Protein AF-A0A2E7K130-F1 (afdb_monomer)

Nearest PDB structures (foldseek):
  4e38-assembly1_C  TM=8.986E-01  e=1.634E-01  Vibrionales bacterium SWAT-3
  5xsf-assembly1_A  TM=7.339E-01  e=7.592E-02  Zymomonas mobilis subsp. mobilis ZM4 = ATCC 31821
  2lvb-assembly1_A  TM=5.097E-01  e=5.717E+00  synthetic construct
  4nn5-assembly1_A  TM=3.965E-01  e=6.573E+00  Mus musculus

Mean predicted aligned error: 3.08 Å

pLDDT: mean 93.71, std 5.39, range [66.81, 98.25]

Structure (mmCIF, N/CA/C/O backbone):
data_AF-A0A2E7K130-F1
#
_entry.id   AF-A0A2E7K130-F1
#
loop_
_atom_site.group_PDB
_atom_site.id
_atom_site.type_symbol
_atom_site.label_atom_id
_atom_site.label_alt_id
_atom_site.label_comp_id
_atom_site.label_asym_id
_atom_site.label_entity_id
_atom_site.label_seq_id
_atom_site.pdbx_PDB_ins_code
_atom_site.Cartn_x
_atom_site.Cartn_y
_atom_site.Cartn_z
_atom_site.occupancy
_atom_site.B_iso_or_equiv
_atom_site.auth_seq_id
_atom_site.auth_comp_id
_atom_site.auth_asym_id
_atom_site.auth_atom_id
_atom_site.pdbx_PDB_model_num
ATOM 1 N N . MET A 1 1 ? -13.227 -7.952 9.425 1.00 66.81 1 MET A N 1
ATOM 2 C CA . MET A 1 1 ? -13.635 -6.597 9.008 1.00 66.81 1 MET A CA 1
ATOM 3 C C . MET A 1 1 ? -14.922 -6.726 8.220 1.00 66.81 1 MET A C 1
ATOM 5 O O . MET A 1 1 ? -14.998 -7.625 7.392 1.00 66.81 1 MET A O 1
ATOM 9 N N . ASP A 1 2 ? -15.930 -5.916 8.522 1.00 89.00 2 ASP A N 1
ATOM 10 C CA . ASP A 1 2 ? -17.164 -5.873 7.730 1.00 89.00 2 ASP A CA 1
ATOM 11 C C . ASP A 1 2 ? -16.903 -5.113 6.415 1.00 89.00 2 ASP A C 1
ATOM 13 O O . ASP A 1 2 ? -16.198 -4.101 6.410 1.00 89.00 2 ASP A O 1
ATOM 17 N N . SER A 1 3 ? -17.460 -5.588 5.298 1.00 86.62 3 SER A N 1
ATOM 18 C CA . SER A 1 3 ? -17.374 -4.906 4.002 1.00 86.62 3 SER A CA 1
ATOM 19 C C . SER A 1 3 ? -17.962 -3.496 4.048 1.00 86.62 3 SER A C 1
ATOM 21 O O . SER A 1 3 ? -17.476 -2.613 3.343 1.00 86.62 3 SER A O 1
ATOM 23 N N . SER A 1 4 ? -18.968 -3.261 4.900 1.00 88.56 4 SER A N 1
ATOM 24 C CA . SER A 1 4 ? -19.546 -1.925 5.090 1.00 88.56 4 SER A CA 1
ATOM 25 C C . SER A 1 4 ? -18.521 -0.937 5.666 1.00 88.56 4 SER A C 1
ATOM 27 O O . SER A 1 4 ? -18.401 0.193 5.192 1.00 88.56 4 SER A O 1
ATOM 29 N N . GLN A 1 5 ? -17.712 -1.394 6.625 1.00 87.81 5 GLN A N 1
ATOM 30 C CA . GLN A 1 5 ? -16.670 -0.605 7.272 1.00 87.81 5 GLN A CA 1
ATOM 31 C C . GLN A 1 5 ? -15.517 -0.300 6.307 1.00 87.81 5 GLN A C 1
ATOM 33 O O . GLN A 1 5 ? -15.052 0.836 6.250 1.00 87.81 5 GLN A O 1
ATOM 38 N N . LEU A 1 6 ? -15.106 -1.279 5.490 1.00 87.38 6 LEU A N 1
ATOM 39 C CA . LEU A 1 6 ? -14.107 -1.067 4.435 1.00 87.38 6 LEU A CA 1
ATOM 40 C C . LEU A 1 6 ? -14.565 -0.003 3.428 1.00 87.38 6 LEU A C 1
ATOM 42 O O . LEU A 1 6 ? -13.808 0.909 3.101 1.00 87.38 6 LEU A O 1
ATOM 46 N N . MET A 1 7 ? -15.811 -0.104 2.956 1.00 89.94 7 MET A N 1
ATOM 47 C CA . MET A 1 7 ? -16.381 0.877 2.031 1.00 89.94 7 MET A CA 1
ATOM 48 C C . MET A 1 7 ? -16.466 2.270 2.654 1.00 89.94 7 MET A C 1
ATOM 50 O O . MET A 1 7 ? -16.181 3.247 1.969 1.00 89.94 7 MET A O 1
ATOM 54 N N . GLY A 1 8 ? -16.789 2.373 3.947 1.00 91.62 8 GLY A N 1
ATOM 55 C CA . GLY A 1 8 ? -16.764 3.643 4.674 1.00 91.62 8 GLY A CA 1
ATOM 56 C C . GLY A 1 8 ? -15.378 4.291 4.693 1.00 91.62 8 GLY A C 1
ATOM 57 O O . GLY A 1 8 ? -15.261 5.487 4.442 1.00 91.62 8 GLY A O 1
ATOM 58 N N . ASN A 1 9 ? -14.319 3.513 4.927 1.00 87.44 9 ASN A N 1
ATOM 59 C CA . ASN A 1 9 ? -12.947 4.031 4.934 1.00 87.44 9 ASN A CA 1
ATOM 60 C C . ASN A 1 9 ? -12.528 4.557 3.555 1.00 87.44 9 ASN A C 1
ATOM 62 O O . ASN A 1 9 ? -11.981 5.651 3.457 1.00 87.44 9 ASN A O 1
ATOM 66 N N . ILE A 1 10 ? -12.844 3.810 2.494 1.00 91.38 10 ILE A N 1
ATOM 67 C CA . ILE A 1 10 ? -12.544 4.198 1.109 1.00 91.38 10 ILE A CA 1
ATOM 68 C C . ILE A 1 10 ? -13.358 5.431 0.693 1.00 91.38 10 ILE A C 1
ATOM 70 O O . ILE A 1 10 ? -12.811 6.351 0.097 1.00 91.38 10 ILE A O 1
ATOM 74 N N . ALA A 1 11 ? -14.650 5.488 1.030 1.00 90.56 11 ALA A N 1
ATOM 75 C CA . ALA A 1 11 ? -15.520 6.613 0.678 1.00 90.56 11 ALA A CA 1
ATOM 76 C C . ALA A 1 11 ? -15.120 7.929 1.366 1.00 90.56 11 ALA A C 1
ATOM 78 O O . ALA A 1 11 ? -15.373 9.004 0.826 1.00 90.56 11 ALA A O 1
ATOM 79 N N . ASN A 1 12 ? -14.502 7.846 2.547 1.00 89.44 12 ASN A N 1
ATOM 80 C CA . ASN A 1 12 ? -14.010 9.005 3.290 1.00 89.44 12 ASN A CA 1
ATOM 81 C C . ASN A 1 12 ? -12.577 9.408 2.905 1.00 89.44 12 ASN A C 1
ATOM 83 O O . ASN A 1 12 ? -12.123 10.477 3.315 1.00 89.44 12 ASN A O 1
ATOM 87 N N . ALA A 1 13 ? -11.859 8.581 2.139 1.00 89.31 13 ALA A N 1
ATOM 88 C CA . ALA A 1 13 ? -10.523 8.909 1.669 1.00 89.31 13 ALA A CA 1
ATOM 89 C C . ALA A 1 13 ? -10.614 9.937 0.522 1.00 89.31 13 ALA A C 1
ATOM 91 O O . ALA A 1 13 ? -11.226 9.654 -0.509 1.00 89.31 13 ALA A O 1
ATOM 92 N N . PRO A 1 14 ? -10.005 11.131 0.650 1.00 89.00 14 PRO A N 1
ATOM 93 C CA . PRO A 1 14 ? -10.065 12.153 -0.399 1.00 89.00 14 PRO A CA 1
ATOM 94 C C . PRO A 1 14 ? -9.287 11.747 -1.659 1.00 8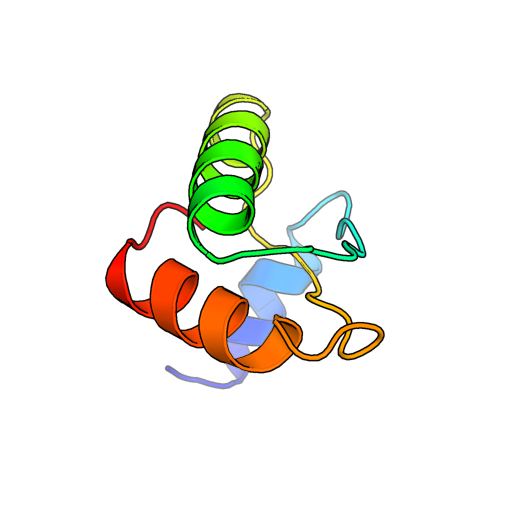9.00 14 PRO A C 1
ATOM 96 O O . PRO A 1 14 ? -9.581 12.228 -2.753 1.00 89.00 14 PRO A O 1
ATOM 99 N N . ILE A 1 15 ? -8.290 10.875 -1.497 1.00 92.94 15 ILE A N 1
ATOM 100 C CA . ILE A 1 15 ? -7.464 10.293 -2.552 1.00 92.94 15 ILE A CA 1
ATOM 101 C C . ILE A 1 15 ? -7.107 8.850 -2.182 1.00 92.94 15 ILE A C 1
ATOM 103 O O . ILE A 1 15 ? -6.993 8.527 -1.001 1.00 92.94 15 ILE A O 1
ATOM 107 N N . ILE A 1 16 ? -6.867 8.011 -3.193 1.00 94.19 16 ILE A N 1
ATOM 108 C CA . ILE A 1 16 ? -6.307 6.663 -3.030 1.00 94.19 16 ILE A CA 1
ATOM 109 C C . ILE A 1 16 ? -5.038 6.586 -3.885 1.00 94.19 16 ILE A C 1
ATOM 111 O O . ILE A 1 16 ? -5.131 6.478 -5.111 1.00 94.19 16 ILE A O 1
ATOM 115 N N . PRO A 1 17 ? -3.843 6.699 -3.286 1.00 95.94 17 PRO A N 1
ATOM 116 C CA . PRO A 1 17 ? -2.595 6.555 -4.021 1.00 95.94 17 PRO A CA 1
ATOM 117 C C . PRO A 1 17 ? -2.438 5.137 -4.577 1.00 95.94 17 PRO A C 1
ATOM 119 O O . PRO A 1 17 ? -2.504 4.162 -3.832 1.00 95.94 17 PRO A O 1
ATOM 122 N N . VAL A 1 18 ? -2.184 5.033 -5.881 1.00 97.56 18 VAL A N 1
ATOM 123 C CA . VAL A 1 18 ? -1.852 3.772 -6.556 1.00 97.56 18 VAL A CA 1
ATOM 124 C C . VAL A 1 18 ? -0.335 3.668 -6.647 1.00 97.56 18 VAL A C 1
ATOM 126 O O . VAL A 1 18 ? 0.298 4.424 -7.388 1.00 97.56 18 VAL A O 1
ATOM 129 N N . VAL A 1 19 ? 0.262 2.754 -5.886 1.00 97.38 19 VAL A N 1
ATOM 130 C CA . VAL A 1 19 ? 1.718 2.672 -5.713 1.00 97.38 19 VAL A CA 1
ATOM 131 C C . VAL A 1 19 ? 2.311 1.425 -6.365 1.00 97.38 19 VAL A C 1
ATOM 133 O O . VAL A 1 19 ? 1.727 0.338 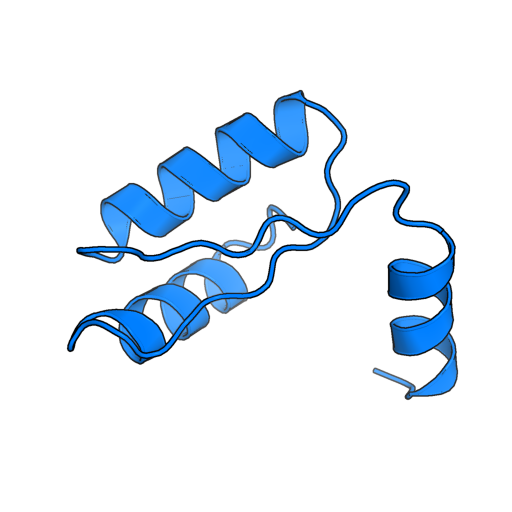-6.375 1.00 97.38 19 VAL A O 1
ATOM 136 N N . THR A 1 20 ? 3.507 1.578 -6.922 1.00 97.88 20 THR A N 1
ATOM 137 C CA . THR A 1 20 ? 4.365 0.474 -7.365 1.00 97.88 20 THR A CA 1
ATOM 138 C C . THR A 1 20 ? 5.575 0.446 -6.431 1.00 97.88 20 THR A C 1
ATOM 140 O O . THR A 1 20 ? 6.192 1.485 -6.209 1.00 97.88 20 THR A O 1
ATOM 143 N N . LEU A 1 21 ? 5.856 -0.714 -5.835 1.00 97.62 21 LEU A N 1
ATOM 144 C CA . LEU A 1 21 ? 6.836 -0.882 -4.757 1.00 97.62 21 LEU A CA 1
ATOM 145 C C . LEU A 1 21 ? 7.890 -1.911 -5.168 1.00 97.62 21 LEU A C 1
ATOM 147 O O . LEU A 1 21 ? 7.548 -2.943 -5.734 1.00 97.62 21 LEU A O 1
ATOM 151 N N . GLU A 1 22 ? 9.155 -1.648 -4.874 1.00 97.56 22 GLU A N 1
ATOM 152 C CA . GLU A 1 22 ? 10.296 -2.479 -5.281 1.00 97.56 22 GLU A CA 1
ATOM 153 C C . GLU A 1 22 ? 10.730 -3.466 -4.185 1.00 97.56 22 GLU A C 1
ATOM 155 O O . GLU A 1 22 ? 11.376 -4.471 -4.471 1.00 97.56 22 GLU A O 1
ATOM 160 N N . ASN A 1 23 ? 10.388 -3.196 -2.921 1.00 97.12 23 ASN A N 1
ATOM 161 C CA . ASN A 1 23 ? 10.669 -4.061 -1.772 1.00 97.12 23 ASN A CA 1
ATOM 162 C C . ASN A 1 23 ? 9.771 -3.716 -0.567 1.00 97.12 23 ASN A C 1
ATOM 164 O O . ASN A 1 23 ? 8.996 -2.755 -0.597 1.00 97.12 23 ASN A O 1
ATOM 168 N N . ALA A 1 24 ? 9.866 -4.527 0.489 1.00 95.88 24 ALA A N 1
ATOM 169 C CA . ALA A 1 24 ? 9.073 -4.364 1.702 1.00 95.88 24 ALA A CA 1
ATOM 170 C C . ALA A 1 24 ? 9.490 -3.121 2.503 1.00 95.88 24 ALA A C 1
ATOM 172 O O . ALA A 1 24 ? 8.628 -2.407 3.001 1.00 95.88 24 ALA A O 1
ATOM 173 N N . GLU A 1 25 ? 10.783 -2.814 2.591 1.00 96.75 25 GLU A N 1
ATOM 174 C CA . GLU A 1 25 ? 11.299 -1.661 3.337 1.00 96.75 25 GLU A CA 1
ATOM 175 C C . GLU A 1 25 ? 10.770 -0.338 2.767 1.00 96.75 25 GLU A C 1
ATOM 177 O O . GLU A 1 25 ? 10.353 0.550 3.511 1.00 96.75 25 GLU A O 1
ATOM 182 N N . GLN A 1 26 ? 10.723 -0.229 1.438 1.00 97.50 26 GLN A N 1
ATOM 183 C CA . GLN A 1 26 ? 10.115 0.896 0.737 1.00 97.50 26 GLN A CA 1
ATOM 184 C C . GLN A 1 26 ? 8.617 0.984 1.030 1.00 97.50 26 GLN A C 1
ATOM 186 O O . GLN A 1 26 ? 8.114 2.089 1.210 1.00 97.50 26 GLN A O 1
ATOM 191 N N . ALA A 1 27 ? 7.906 -0.148 1.087 1.00 96.94 27 ALA A N 1
ATOM 192 C CA . ALA A 1 27 ? 6.477 -0.173 1.400 1.00 96.94 27 ALA A CA 1
ATOM 193 C C . ALA A 1 27 ? 6.190 0.488 2.755 1.00 96.94 27 ALA A C 1
ATOM 195 O O . ALA A 1 27 ? 5.356 1.386 2.825 1.00 96.94 27 ALA A O 1
ATOM 196 N N . ILE A 1 28 ? 6.940 0.093 3.789 1.00 97.25 28 ILE A N 1
ATOM 197 C CA . ILE A 1 28 ? 6.842 0.640 5.150 1.00 97.25 28 ILE A CA 1
ATOM 198 C C . ILE A 1 28 ? 7.119 2.149 5.150 1.00 97.25 28 ILE A C 1
ATOM 200 O O . ILE A 1 28 ? 6.302 2.924 5.642 1.00 97.25 28 ILE A O 1
ATOM 204 N N . ALA A 1 29 ? 8.227 2.580 4.536 1.00 97.31 29 ALA A N 1
ATOM 205 C CA . ALA A 1 29 ? 8.609 3.992 4.496 1.00 97.31 29 ALA A CA 1
ATOM 206 C C . ALA A 1 29 ? 7.592 4.865 3.738 1.00 97.31 29 ALA A C 1
ATOM 208 O O . ALA A 1 29 ? 7.298 5.986 4.151 1.00 97.31 29 ALA A O 1
ATOM 209 N N . VAL A 1 30 ? 7.041 4.356 2.631 1.00 96.81 30 VAL A N 1
ATOM 210 C CA . VAL A 1 30 ? 5.985 5.037 1.869 1.00 96.81 30 VAL A CA 1
ATOM 211 C C . VAL A 1 30 ? 4.702 5.124 2.691 1.00 96.81 30 VAL A C 1
ATOM 213 O O . VAL A 1 30 ? 4.073 6.178 2.705 1.00 96.81 30 VAL A O 1
ATOM 216 N N . ALA A 1 31 ? 4.318 4.051 3.383 1.00 96.50 31 ALA A N 1
ATOM 217 C CA . ALA A 1 31 ? 3.130 4.040 4.225 1.00 96.50 31 ALA A CA 1
ATOM 218 C C . ALA A 1 31 ? 3.221 5.039 5.378 1.00 96.50 31 ALA A C 1
ATOM 22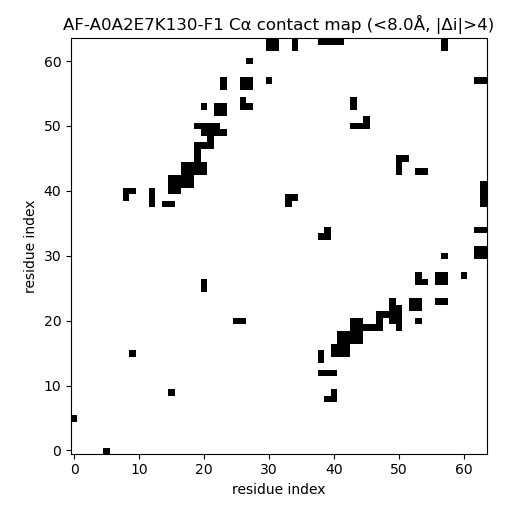0 O O . ALA A 1 31 ? 2.275 5.795 5.577 1.00 96.50 31 ALA A O 1
ATOM 221 N N . ASP A 1 32 ? 4.360 5.109 6.069 1.00 96.62 32 ASP A N 1
ATOM 222 C CA . ASP A 1 32 ? 4.567 6.077 7.150 1.00 96.62 32 ASP A CA 1
ATOM 223 C C . ASP A 1 32 ? 4.491 7.520 6.631 1.00 96.62 32 ASP A C 1
ATOM 225 O O . ASP A 1 32 ? 3.752 8.336 7.177 1.00 96.62 32 ASP A O 1
ATOM 229 N N . ALA A 1 33 ? 5.160 7.827 5.514 1.00 96.88 33 ALA A N 1
ATOM 230 C CA . ALA A 1 33 ? 5.113 9.164 4.920 1.00 96.88 33 ALA A CA 1
ATOM 231 C C . ALA A 1 33 ? 3.694 9.569 4.475 1.00 96.88 33 ALA A C 1
ATOM 233 O O . ALA A 1 33 ? 3.294 10.729 4.592 1.00 96.88 33 ALA A O 1
ATOM 234 N N . LEU A 1 34 ? 2.915 8.618 3.954 1.00 95.38 34 LEU A N 1
ATOM 235 C CA . LEU A 1 34 ? 1.527 8.846 3.558 1.00 95.38 34 LEU A CA 1
ATOM 236 C C . LEU A 1 34 ? 0.613 9.029 4.776 1.00 95.38 34 LEU A C 1
ATOM 238 O O . LEU A 1 34 ? -0.220 9.938 4.768 1.00 95.38 34 LEU A O 1
ATOM 242 N N . ALA A 1 35 ? 0.807 8.237 5.830 1.00 94.38 35 ALA A N 1
ATOM 243 C CA . ALA A 1 35 ? 0.082 8.366 7.090 1.00 94.38 35 ALA A CA 1
ATOM 244 C C . ALA A 1 35 ? 0.352 9.720 7.766 1.00 94.38 35 ALA A C 1
ATOM 246 O O . ALA A 1 35 ? -0.588 10.392 8.197 1.00 94.38 35 ALA A O 1
ATOM 247 N N . GLU A 1 36 ? 1.606 10.185 7.778 1.00 95.94 36 GLU A N 1
ATOM 248 C CA . GLU A 1 36 ? 1.978 11.538 8.225 1.00 95.94 36 GLU A CA 1
ATOM 249 C C . GLU A 1 36 ? 1.270 12.632 7.408 1.00 95.94 36 GLU A C 1
ATOM 251 O O . GLU A 1 36 ? 0.885 13.672 7.946 1.00 95.94 36 GLU A O 1
ATOM 256 N N . GLY A 1 37 ? 1.047 12.381 6.115 1.00 93.12 37 GLY A N 1
ATOM 257 C CA . GLY A 1 37 ? 0.272 13.235 5.213 1.00 93.12 37 GLY A CA 1
ATOM 258 C C . GLY A 1 37 ? -1.252 13.116 5.353 1.00 93.12 37 GLY A C 1
ATOM 259 O O . GLY A 1 37 ? -1.976 13.788 4.616 1.00 93.12 37 GLY A O 1
ATOM 260 N N . GLY A 1 38 ? -1.755 12.279 6.266 1.00 92.44 38 GLY A N 1
ATOM 261 C CA . GLY A 1 38 ? -3.186 12.062 6.503 1.00 92.44 38 GLY A CA 1
ATOM 262 C C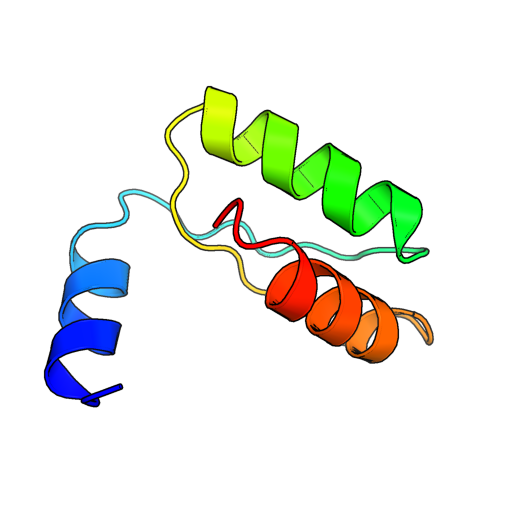 . GLY A 1 38 ? -3.865 11.102 5.521 1.00 92.44 38 GLY A C 1
ATOM 263 O O . GLY A 1 38 ? -5.095 11.058 5.465 1.00 92.44 38 GLY A O 1
ATOM 264 N N . VAL A 1 39 ? -3.100 10.341 4.737 1.00 93.38 39 VAL A N 1
ATOM 265 C CA . VAL A 1 39 ? -3.631 9.278 3.876 1.00 93.38 39 VAL A CA 1
ATOM 266 C C . VAL A 1 39 ? -3.852 8.021 4.706 1.00 93.38 39 VAL A C 1
ATOM 268 O O . VAL A 1 39 ? -2.975 7.583 5.439 1.00 93.38 39 VAL A O 1
ATOM 271 N N . THR A 1 40 ? -5.030 7.424 4.556 1.00 91.56 40 THR A N 1
ATOM 272 C CA . THR A 1 40 ? -5.486 6.283 5.365 1.00 91.56 40 THR A CA 1
ATOM 273 C C . THR A 1 40 ? -5.678 5.002 4.559 1.00 91.56 40 THR A C 1
ATOM 275 O O . THR A 1 40 ? -6.139 4.001 5.086 1.00 91.56 40 THR A O 1
ATOM 278 N N . CYS A 1 41 ? -5.405 5.020 3.254 1.00 93.38 41 CYS A N 1
ATOM 279 C CA . CYS A 1 41 ? -5.409 3.816 2.432 1.00 93.38 41 CYS A CA 1
ATOM 280 C C . CYS A 1 41 ? -4.588 4.021 1.159 1.00 93.38 41 CYS A C 1
ATOM 282 O O . CYS A 1 41 ? -4.465 5.140 0.659 1.00 93.38 41 CYS A O 1
ATOM 284 N N . ILE A 1 42 ? -4.044 2.927 0.628 1.00 95.31 42 ILE A N 1
ATOM 285 C CA . ILE A 1 42 ? -3.319 2.892 -0.645 1.00 95.31 42 ILE A CA 1
ATOM 286 C C . ILE A 1 42 ? -3.732 1.662 -1.452 1.00 95.31 42 ILE A C 1
ATOM 288 O O . ILE A 1 42 ? -4.115 0.636 -0.890 1.00 95.31 42 ILE A O 1
ATOM 292 N N . GLU A 1 43 ? -3.596 1.742 -2.771 1.00 96.62 43 GLU A N 1
ATOM 293 C CA . GLU A 1 43 ? -3.689 0.598 -3.675 1.00 96.62 43 GLU A CA 1
ATOM 294 C C . GLU A 1 43 ? -2.275 0.157 -4.066 1.00 96.62 43 GLU A C 1
ATOM 296 O O . GL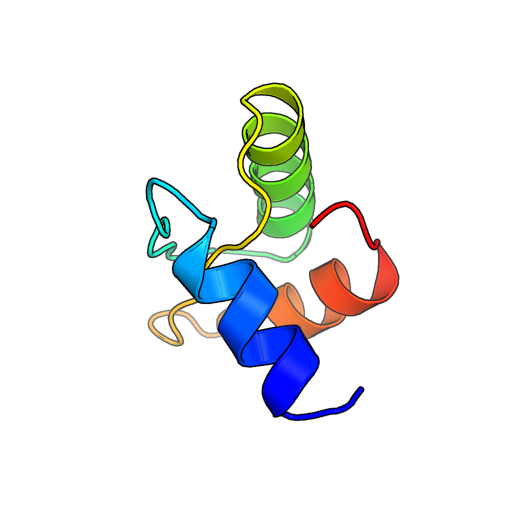U A 1 43 ? -1.545 0.883 -4.744 1.00 96.62 43 GLU A O 1
ATOM 301 N N . VAL A 1 44 ? -1.876 -1.045 -3.651 1.00 97.56 44 VAL A N 1
ATOM 302 C CA . VAL A 1 44 ? -0.595 -1.631 -4.062 1.00 97.56 44 VAL A CA 1
ATOM 303 C C . VAL A 1 44 ? -0.779 -2.371 -5.383 1.00 97.56 44 VAL A C 1
ATOM 305 O O . VAL A 1 44 ? -1.549 -3.325 -5.480 1.00 97.56 44 VAL A O 1
ATOM 308 N N . THR A 1 45 ? -0.037 -1.954 -6.405 1.00 98.00 45 THR A N 1
ATOM 309 C CA . THR A 1 45 ? -0.025 -2.638 -7.704 1.00 98.00 45 THR A CA 1
ATOM 310 C C . THR A 1 45 ? 0.873 -3.875 -7.683 1.00 98.00 45 THR A C 1
ATOM 312 O O . THR A 1 45 ? 1.937 -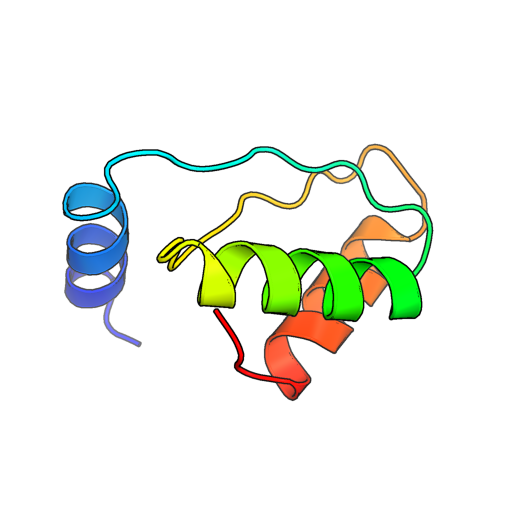3.876 -7.071 1.00 98.00 45 THR A O 1
ATOM 315 N N . LEU A 1 46 ? 0.502 -4.909 -8.443 1.00 98.25 46 LEU A N 1
ATOM 316 C CA . LEU A 1 46 ? 1.323 -6.112 -8.660 1.00 98.25 46 LEU A CA 1
ATOM 317 C C . LEU A 1 46 ? 2.221 -5.987 -9.906 1.00 98.25 46 LEU A C 1
ATOM 319 O O . LEU A 1 46 ? 2.392 -6.942 -10.658 1.00 98.25 46 LEU A O 1
ATO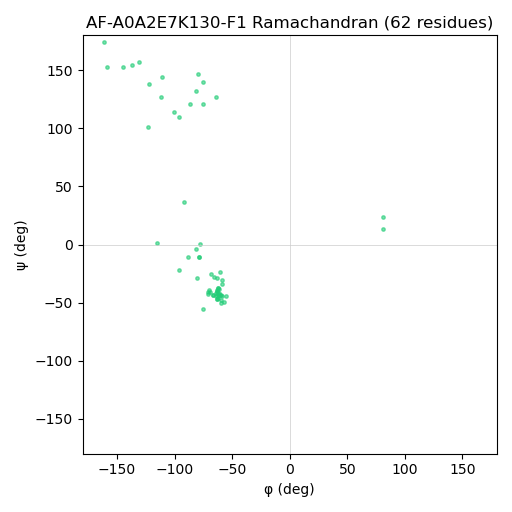M 323 N N . ARG A 1 47 ? 2.751 -4.785 -10.175 1.00 97.62 47 ARG A N 1
ATOM 324 C CA . ARG A 1 47 ? 3.636 -4.529 -11.333 1.00 97.62 47 ARG A CA 1
ATOM 325 C C . ARG A 1 47 ? 5.098 -4.927 -11.098 1.00 97.62 47 ARG A C 1
ATOM 327 O O . ARG A 1 47 ? 5.897 -4.835 -12.024 1.00 97.62 47 ARG A O 1
ATOM 334 N N . THR A 1 48 ? 5.427 -5.366 -9.889 1.00 97.88 48 THR A N 1
ATOM 335 C CA . THR A 1 48 ? 6.744 -5.862 -9.478 1.00 97.88 48 THR A CA 1
ATOM 336 C C . THR A 1 48 ? 6.576 -7.192 -8.746 1.00 97.88 48 THR A C 1
ATOM 338 O O . THR A 1 48 ? 5.527 -7.461 -8.154 1.00 97.88 48 THR A O 1
ATOM 341 N N . GLU A 1 49 ? 7.637 -7.998 -8.716 1.00 97.38 49 GLU A N 1
ATOM 342 C CA . GLU A 1 49 ? 7.683 -9.244 -7.932 1.00 97.38 49 GLU A CA 1
ATOM 343 C C . GLU A 1 49 ? 7.502 -8.995 -6.421 1.00 97.38 49 GLU A C 1
ATOM 345 O O . GLU A 1 49 ? 7.049 -9.865 -5.680 1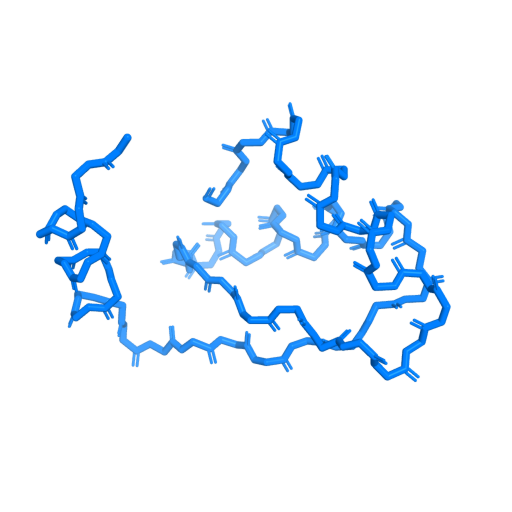.00 97.38 49 GLU A O 1
ATOM 350 N N . ALA A 1 50 ? 7.814 -7.782 -5.953 1.00 97.44 50 ALA A N 1
ATOM 351 C CA . ALA A 1 50 ? 7.703 -7.400 -4.551 1.00 97.44 50 ALA A CA 1
ATOM 352 C C . ALA A 1 50 ? 6.269 -7.077 -4.096 1.00 97.44 50 ALA A C 1
ATOM 354 O O . ALA A 1 50 ? 6.047 -6.949 -2.892 1.00 97.44 50 ALA A O 1
ATOM 355 N N . GLY A 1 51 ? 5.294 -6.950 -5.006 1.00 97.62 51 GLY A N 1
ATOM 356 C CA . GLY A 1 51 ? 3.951 -6.450 -4.682 1.00 97.62 51 GLY A CA 1
ATOM 357 C C . GLY A 1 51 ? 3.246 -7.216 -3.555 1.00 97.62 51 GLY A C 1
ATOM 358 O O . GLY A 1 51 ? 2.709 -6.605 -2.633 1.00 97.62 51 GLY A O 1
ATOM 359 N N . LEU A 1 52 ? 3.298 -8.553 -3.571 1.00 98.06 52 LEU A N 1
ATOM 360 C CA . LEU A 1 52 ? 2.683 -9.375 -2.518 1.00 98.06 52 LEU A CA 1
ATOM 361 C C . LEU A 1 52 ? 3.435 -9.279 -1.184 1.00 98.06 52 LEU A C 1
ATOM 363 O O . LEU A 1 52 ? 2.802 -9.133 -0.139 1.00 98.06 52 LEU A O 1
ATOM 367 N N . CYS A 1 53 ? 4.770 -9.302 -1.215 1.00 97.50 53 CYS A N 1
ATOM 368 C CA . CYS A 1 53 ? 5.596 -9.135 -0.016 1.00 97.50 53 CYS A CA 1
ATOM 369 C C . CYS A 1 53 ? 5.373 -7.763 0.636 1.00 97.50 53 CYS A C 1
ATOM 371 O O . CYS A 1 53 ? 5.318 -7.661 1.859 1.00 97.50 53 CYS A O 1
ATOM 373 N N . ALA A 1 54 ? 5.203 -6.715 -0.173 1.00 97.62 54 ALA A N 1
ATOM 374 C CA . ALA A 1 54 ? 4.875 -5.378 0.300 1.00 97.62 54 ALA A CA 1
ATOM 375 C C . ALA A 1 54 ? 3.510 -5.344 1.003 1.00 97.62 54 ALA A C 1
ATOM 377 O O . ALA A 1 54 ? 3.416 -4.821 2.110 1.00 97.62 54 ALA A O 1
ATOM 378 N N . ILE A 1 55 ? 2.471 -5.951 0.414 1.00 97.50 55 ILE A N 1
ATOM 379 C CA . ILE A 1 55 ? 1.143 -6.062 1.048 1.00 97.50 55 ILE A CA 1
ATOM 380 C C . ILE A 1 55 ? 1.239 -6.800 2.391 1.00 97.50 55 ILE A C 1
ATOM 382 O O . ILE A 1 55 ? 0.658 -6.353 3.379 1.00 97.50 55 ILE A O 1
ATOM 386 N N . GLU A 1 56 ? 1.989 -7.904 2.456 1.00 97.44 56 GLU A N 1
ATOM 387 C CA . GLU A 1 56 ? 2.174 -8.659 3.701 1.00 97.44 56 GLU A CA 1
ATOM 388 C C . GLU A 1 56 ? 2.904 -7.840 4.778 1.00 97.44 56 GLU A C 1
ATOM 390 O O . GLU A 1 56 ? 2.520 -7.878 5.949 1.00 97.44 56 GLU A O 1
ATOM 395 N N . ALA A 1 57 ? 3.937 -7.085 4.397 1.00 96.81 57 ALA A N 1
ATOM 396 C CA . ALA A 1 57 ? 4.670 -6.212 5.309 1.00 96.81 57 ALA A CA 1
ATOM 397 C C . ALA A 1 57 ? 3.772 -5.097 5.870 1.00 96.81 57 ALA A C 1
ATOM 399 O O . ALA A 1 57 ? 3.719 -4.907 7.086 1.00 96.81 57 ALA A O 1
ATOM 400 N N . LEU A 1 58 ? 3.004 -4.431 5.005 1.00 96.88 58 LEU A N 1
ATOM 401 C CA . LEU A 1 58 ? 2.053 -3.381 5.385 1.00 96.88 58 LEU A CA 1
ATOM 402 C C . LEU A 1 58 ? 0.970 -3.903 6.335 1.00 96.88 58 LEU A C 1
ATOM 404 O O . LEU A 1 58 ? 0.680 -3.276 7.354 1.00 96.88 58 LEU A O 1
ATOM 408 N N . ALA A 1 59 ? 0.425 -5.090 6.054 1.00 95.31 59 ALA A N 1
ATOM 409 C CA . ALA A 1 59 ? -0.583 -5.724 6.900 1.00 95.31 59 ALA A CA 1
ATOM 410 C C . ALA A 1 59 ? -0.060 -6.070 8.307 1.00 95.31 59 ALA A C 1
AT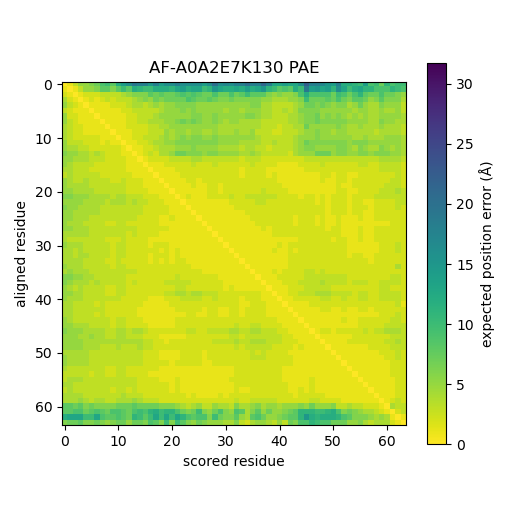OM 412 O O . ALA A 1 59 ? -0.839 -6.094 9.259 1.00 95.31 59 ALA A O 1
ATOM 413 N N . LYS A 1 60 ? 1.245 -6.340 8.456 1.00 95.94 60 LYS A N 1
ATOM 414 C CA . LYS A 1 60 ? 1.891 -6.579 9.761 1.00 95.94 60 LYS A CA 1
ATOM 415 C C . LYS A 1 60 ? 2.226 -5.285 10.509 1.00 95.94 60 LYS A C 1
ATOM 417 O O . LYS A 1 60 ? 2.278 -5.313 11.735 1.00 95.94 60 LYS A O 1
ATOM 422 N N . GLN A 1 61 ? 2.476 -4.192 9.789 1.00 91.31 61 GLN A N 1
ATOM 423 C CA . GLN A 1 61 ? 2.843 -2.887 10.348 1.00 91.31 61 GLN A CA 1
ATOM 424 C C . GLN A 1 61 ? 1.642 -2.153 10.958 1.00 91.31 61 GLN A C 1
ATOM 426 O O . GLN A 1 61 ? 1.693 -1.779 12.127 1.00 91.31 61 GLN A O 1
ATOM 431 N N . GLY A 1 62 ? 0.575 -1.947 10.174 1.00 85.25 62 GLY A N 1
ATOM 432 C CA . GLY A 1 62 ? -0.643 -1.255 10.617 1.00 85.25 62 GLY A CA 1
ATOM 433 C C . GLY A 1 62 ? -0.597 0.282 10.624 1.00 85.25 62 GLY A C 1
ATOM 434 O O . GLY A 1 62 ? -1.362 0.885 11.373 1.00 85.25 62 GLY A O 1
ATOM 435 N N . SER A 1 63 ? 0.272 0.922 9.826 1.00 80.94 63 SER A N 1
ATOM 436 C CA . SER A 1 63 ? 0.312 2.397 9.683 1.00 80.94 63 SER A CA 1
ATOM 437 C C . SER A 1 63 ? -0.776 2.977 8.760 1.00 80.94 63 SER A C 1
ATOM 439 O O . SER A 1 63 ? -0.946 4.194 8.728 1.00 80.94 63 SER A O 1
ATOM 441 N N . LEU A 1 64 ? -1.502 2.133 8.012 1.00 82.12 64 LEU A N 1
ATOM 442 C CA . LEU A 1 64 ? -2.578 2.496 7.076 1.00 82.12 64 LEU A CA 1
ATOM 443 C C . LEU A 1 64 ? -3.836 1.665 7.349 1.00 82.12 64 LEU A C 1
ATOM 445 O O . LEU A 1 64 ? -3.683 0.462 7.668 1.00 82.12 64 LEU A O 1
#

Radius of gyration: 11.67 Å; Cα contacts (8 Å, |Δi|>4): 81; chains: 1; bounding box: 31×23×22 Å

Secondary structure (DSSP, 8-state):
--HHHHHHHHHH-S---EE--SSHHHHHHHHHHHHHTT----EE--SSTTHHHHHHHHHHH---

Foldseek 3Di:
DDPVVVVVLVVPFPDAAEDEDAAQVRLVVVLQVVLVVVGDHYHQDPPYPHRVVNVVSCVVVVSD

Sequence (64 aa):
MDSSQLMGNIANAPIIPVVTLENAEQAIAVADALAEGGVTCIEVTLRTEAGLCAIEALAKQGSL

Solvent-accessible surface area (backbone atoms only — not comparable to full-atom values): 3796 Å² total; per-residue (Å²): 134,58,69,69,57,55,51,51,56,58,73,69,42,94,64,70,55,79,42,80,43,85,36,43,72,58,38,52,56,52,40,49,57,37,31,78,70,69,43,66,55,70,44,80,39,77,86,39,92,26,26,65,56,21,53,55,46,47,71,72,67,61,65,87